Protein AF-A0A2D7SQ10-F1 (afdb_monomer_lite)

Secondary structure (DSSP, 8-state):
-----B--SS-SS--SBPTTPBP-EEEE-SS-EEEEEEEEEEES-SB--TT---EEEEEEEE------------EEEEEETTS-B--TTS---S-EEEEEETTS-EEEEE-

Foldseek 3Di:
DDDFDFADPPDPDGDGHDAFDFDWDWDDDPPDIKTKDQPDWPADHRGDDPPDDTHRPDIDIDDPPPPVPPVPWDFPFKAFPVRDTDDPPDPDAQTWIWGATPVRDIDIDHD

Structure (mmCIF, N/CA/C/O backbone):
data_AF-A0A2D7SQ10-F1
#
_entry.id   AF-A0A2D7SQ10-F1
#
loop_
_atom_site.group_PDB
_atom_site.id
_atom_site.type_symbol
_atom_site.label_atom_id
_atom_site.label_alt_id
_atom_site.label_comp_id
_atom_site.label_asym_id
_atom_site.label_entity_id
_atom_site.label_seq_id
_atom_site.pdbx_PDB_ins_code
_atom_site.Cartn_x
_atom_site.Cartn_y
_atom_site.Cartn_z
_atom_site.occupancy
_atom_site.B_iso_or_equiv
_atom_site.auth_seq_id
_atom_site.auth_comp_id
_atom_site.auth_asym_id
_atom_site.auth_atom_id
_atom_site.pdbx_PDB_model_num
ATOM 1 N N . VAL A 1 1 ? -6.658 -0.304 -5.224 1.00 85.06 1 VAL A N 1
ATOM 2 C CA . VAL A 1 1 ? -5.765 -0.941 -6.222 1.00 85.06 1 VAL A CA 1
ATOM 3 C C . VAL A 1 1 ? -5.018 0.168 -6.934 1.00 85.06 1 VAL A C 1
ATOM 5 O O . VAL A 1 1 ? -5.670 1.117 -7.349 1.00 85.06 1 VAL A O 1
ATOM 8 N N . LEU A 1 2 ? -3.690 0.086 -7.002 1.00 91.06 2 LEU A N 1
ATOM 9 C CA . LEU A 1 2 ? -2.838 1.039 -7.714 1.00 91.06 2 LEU A CA 1
ATOM 10 C C . LEU A 1 2 ? -2.253 0.334 -8.939 1.00 91.06 2 LEU A C 1
ATOM 12 O O . LEU A 1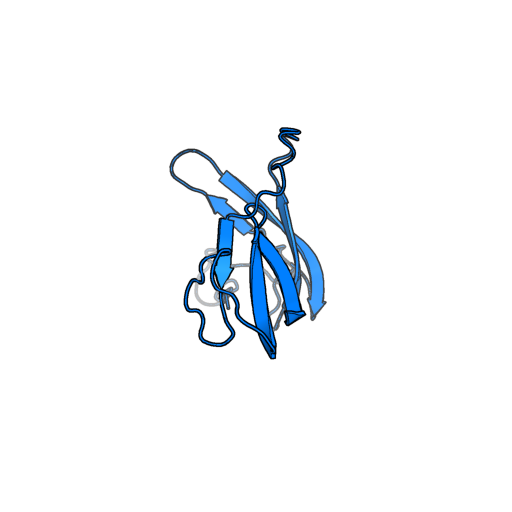 2 ? -1.714 -0.762 -8.806 1.00 91.06 2 LEU A O 1
ATOM 16 N N . THR A 1 3 ? -2.361 0.957 -10.109 1.00 92.75 3 THR A N 1
ATOM 17 C CA . THR A 1 3 ? -1.751 0.448 -11.342 1.00 92.75 3 THR A CA 1
ATOM 18 C C . THR A 1 3 ? -0.430 1.160 -11.571 1.00 92.75 3 THR A C 1
ATOM 20 O O . THR A 1 3 ? -0.373 2.387 -11.508 1.00 92.75 3 THR A O 1
ATOM 23 N N . VAL A 1 4 ? 0.618 0.393 -11.859 1.00 91.56 4 VAL A N 1
ATOM 24 C CA . VAL A 1 4 ? 1.956 0.914 -12.141 1.00 91.56 4 VAL A CA 1
ATOM 25 C C . VAL A 1 4 ? 2.326 0.553 -13.569 1.00 91.56 4 VAL A C 1
ATOM 27 O O . VAL A 1 4 ? 2.169 -0.598 -13.977 1.00 91.56 4 VAL A O 1
ATOM 30 N N . TRP A 1 5 ? 2.795 1.543 -14.322 1.00 91.81 5 TRP A N 1
ATOM 31 C CA . TRP A 1 5 ? 3.196 1.381 -15.713 1.00 91.81 5 TRP A CA 1
ATOM 32 C C . TRP A 1 5 ? 4.713 1.346 -15.833 1.00 91.81 5 TRP A C 1
ATOM 34 O O . TRP A 1 5 ? 5.441 2.042 -15.120 1.00 91.81 5 TRP A O 1
ATOM 44 N N . GLY A 1 6 ? 5.176 0.503 -16.744 1.00 91.31 6 GLY A N 1
ATOM 45 C CA . GLY A 1 6 ? 6.577 0.446 -17.110 1.00 91.31 6 GLY A CA 1
ATOM 46 C C . GLY A 1 6 ? 6.931 1.497 -18.144 1.00 91.31 6 GLY A C 1
ATOM 47 O O . GLY A 1 6 ? 6.066 2.226 -18.627 1.00 91.31 6 GLY A O 1
ATOM 48 N N . ASN A 1 7 ? 8.207 1.532 -18.506 1.00 86.81 7 ASN A N 1
ATOM 49 C CA . ASN A 1 7 ? 8.645 2.355 -19.616 1.00 86.81 7 ASN A CA 1
ATOM 50 C C . ASN A 1 7 ? 7.969 1.927 -20.927 1.00 86.81 7 ASN A C 1
ATOM 52 O O . ASN A 1 7 ? 7.925 0.731 -21.230 1.00 86.81 7 ASN A O 1
ATOM 56 N N . ASP A 1 8 ? 7.457 2.883 -21.698 1.00 81.81 8 ASP A N 1
ATOM 57 C CA . ASP A 1 8 ? 6.853 2.588 -22.990 1.00 81.81 8 ASP A CA 1
ATOM 58 C C . ASP A 1 8 ? 7.933 2.294 -24.047 1.00 81.81 8 ASP A C 1
ATOM 60 O O . ASP A 1 8 ? 9.106 2.640 -23.905 1.00 81.81 8 ASP A O 1
ATOM 64 N N . ALA A 1 9 ? 7.540 1.597 -25.113 1.00 77.19 9 ALA A N 1
ATOM 65 C CA . ALA A 1 9 ? 8.454 1.213 -26.190 1.00 77.19 9 ALA A CA 1
ATOM 66 C C . ALA A 1 9 ? 8.545 2.265 -27.311 1.00 77.19 9 ALA A C 1
ATOM 68 O O . ALA A 1 9 ? 9.287 2.065 -28.272 1.00 77.19 9 ALA A O 1
ATOM 69 N N . THR A 1 10 ? 7.747 3.335 -27.241 1.00 81.56 10 THR A N 1
ATOM 70 C CA . THR A 1 10 ? 7.568 4.296 -28.340 1.00 81.56 10 THR A CA 1
ATOM 71 C C . THR A 1 10 ? 8.344 5.592 -28.143 1.00 81.56 10 THR A C 1
ATOM 73 O O . THR A 1 10 ? 8.552 6.327 -29.108 1.00 81.56 10 THR A O 1
ATOM 76 N N . SER A 1 11 ? 8.821 5.840 -26.925 1.00 82.50 11 SER A N 1
ATOM 77 C CA . SER A 1 11 ? 9.666 6.969 -26.563 1.00 82.50 11 SER A CA 1
ATOM 78 C C . SER A 1 11 ? 11.109 6.528 -26.310 1.00 82.50 11 SER A C 1
ATOM 80 O O . SER A 1 11 ? 11.383 5.462 -25.761 1.00 82.50 11 SER A O 1
ATOM 82 N N . SER A 1 12 ? 12.065 7.377 -26.692 1.00 81.44 12 SER A N 1
ATOM 83 C CA . SER A 1 12 ? 13.461 7.246 -26.253 1.00 81.44 12 SER A CA 1
ATOM 84 C C . SER A 1 12 ? 13.687 7.801 -24.840 1.00 81.44 12 SER A C 1
ATOM 86 O O . SER A 1 12 ? 14.795 7.698 -24.315 1.00 81.44 12 SER A O 1
ATOM 88 N N . VAL A 1 13 ? 12.672 8.439 -24.250 1.00 86.12 13 VAL A N 1
ATOM 89 C CA . VAL A 1 13 ? 12.688 8.982 -22.888 1.00 86.12 13 VAL A CA 1
ATOM 90 C C . VAL A 1 13 ? 12.067 7.957 -21.945 1.00 86.12 13 VAL A C 1
ATOM 92 O O . VAL A 1 13 ? 11.130 7.259 -22.319 1.00 86.12 13 VAL A O 1
ATOM 95 N N . LYS A 1 14 ? 12.626 7.833 -20.736 1.00 82.75 14 LYS A N 1
ATOM 96 C CA . LYS A 1 14 ? 12.098 6.916 -19.731 1.00 82.75 14 LYS A CA 1
ATOM 97 C C . LYS A 1 14 ? 10.946 7.566 -18.957 1.00 82.75 14 LYS A C 1
ATOM 99 O O . LYS A 1 14 ? 11.217 8.406 -18.104 1.00 82.75 14 LYS A O 1
ATOM 104 N N . ASP A 1 15 ? 9.717 7.107 -19.187 1.00 84.94 15 ASP A N 1
ATOM 105 C CA . ASP A 1 15 ? 8.495 7.702 -18.617 1.00 84.94 15 ASP A CA 1
ATOM 106 C C . ASP A 1 15 ? 7.783 6.797 -17.582 1.00 84.94 15 ASP A C 1
ATOM 108 O O . ASP A 1 15 ? 6.809 7.205 -16.948 1.00 84.94 15 ASP A O 1
ATOM 112 N N . GLY A 1 16 ? 8.291 5.579 -17.351 1.00 90.56 16 GLY A N 1
ATOM 113 C CA . GLY A 1 16 ? 7.768 4.634 -16.353 1.00 90.56 16 GLY A CA 1
ATOM 114 C C . GLY A 1 16 ? 8.849 3.758 -15.716 1.00 90.56 16 GLY A C 1
ATOM 115 O O . GLY A 1 16 ? 10.047 3.983 -15.909 1.00 90.56 16 GLY A O 1
ATOM 116 N N . LEU A 1 17 ? 8.443 2.734 -14.957 1.00 92.31 17 LEU A N 1
ATOM 117 C CA . LEU A 1 17 ? 9.401 1.841 -14.294 1.00 92.31 17 LEU A CA 1
ATOM 118 C C . LEU A 1 17 ? 10.080 0.878 -15.280 1.00 92.31 17 LEU A C 1
ATOM 120 O O . LEU A 1 17 ? 9.471 0.313 -16.190 1.00 92.31 17 LEU A O 1
ATOM 124 N N . ALA A 1 18 ? 11.373 0.657 -15.089 1.00 91.19 18 ALA A N 1
ATOM 125 C CA . ALA A 1 18 ? 12.106 -0.397 -15.768 1.00 91.19 18 ALA A CA 1
ATOM 126 C C . ALA A 1 18 ? 11.827 -1.749 -15.102 1.00 91.19 18 ALA A C 1
ATOM 128 O O . ALA A 1 18 ? 11.494 -1.834 -13.920 1.00 91.19 18 ALA A O 1
ATOM 129 N N . MET A 1 19 ? 11.989 -2.828 -15.866 1.00 90.94 19 MET A N 1
ATOM 130 C CA . MET A 1 19 ? 11.883 -4.187 -15.334 1.00 90.94 19 MET A CA 1
ATOM 131 C C . MET A 1 19 ? 12.820 -4.354 -14.126 1.00 90.94 19 MET A C 1
ATOM 133 O O . MET A 1 19 ? 13.984 -3.958 -14.185 1.00 90.94 19 MET A O 1
ATOM 137 N N . SER A 1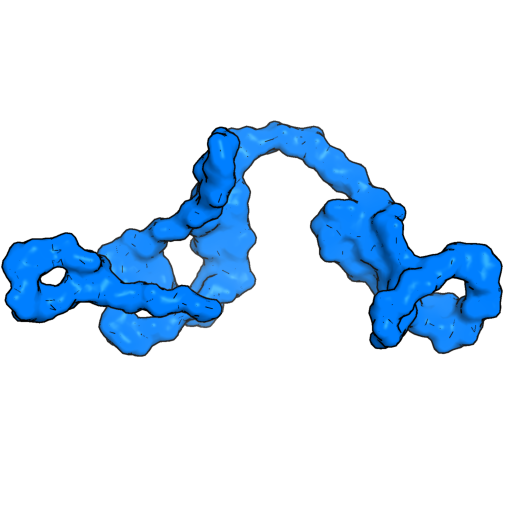 20 ? 12.293 -4.914 -13.039 1.00 93.44 20 SER A N 1
ATOM 138 C CA . SER A 1 20 ? 12.965 -5.097 -11.746 1.00 93.44 20 SER A CA 1
ATOM 139 C C . SER A 1 20 ? 13.294 -3.821 -10.957 1.00 93.44 20 SER A C 1
ATOM 141 O O . SER A 1 20 ? 13.885 -3.918 -9.880 1.00 93.44 20 SER A O 1
ATOM 143 N N . GLU A 1 21 ? 12.899 -2.634 -11.419 1.00 94.69 21 GLU A N 1
ATOM 144 C CA . GLU A 1 21 ? 13.064 -1.400 -10.645 1.00 94.69 21 GLU A CA 1
ATOM 145 C C . GLU A 1 21 ? 12.170 -1.417 -9.402 1.00 94.69 21 GLU A C 1
ATOM 147 O O . GLU A 1 21 ? 11.021 -1.854 -9.462 1.00 94.69 21 GLU A O 1
ATOM 152 N N . SER A 1 22 ? 12.700 -0.974 -8.261 1.00 94.00 22 SER A N 1
ATOM 153 C CA . SER A 1 22 ? 11.942 -0.974 -7.009 1.00 94.00 22 SER A CA 1
ATOM 154 C C . SER A 1 22 ? 10.962 0.196 -6.967 1.00 94.00 22 SER A C 1
ATOM 156 O O . SER A 1 22 ? 11.356 1.348 -7.126 1.00 94.00 22 SER A O 1
ATOM 158 N N . LEU A 1 23 ? 9.700 -0.101 -6.675 1.00 92.56 23 LEU A N 1
ATOM 159 C CA . LEU A 1 23 ? 8.671 0.875 -6.349 1.00 92.56 23 LEU A CA 1
ATOM 160 C C . LEU A 1 23 ? 8.809 1.304 -4.884 1.00 92.56 23 LEU A C 1
ATOM 162 O O . LEU A 1 23 ? 8.864 0.462 -3.986 1.00 92.56 23 LEU A O 1
ATOM 166 N N . SER A 1 24 ? 8.802 2.612 -4.647 1.00 91.31 24 SER A N 1
ATOM 167 C CA . SER A 1 24 ? 8.633 3.215 -3.326 1.00 91.31 24 SER A CA 1
ATOM 168 C C . SER A 1 24 ? 7.375 4.079 -3.313 1.00 91.31 24 SER A C 1
ATOM 170 O O . SER A 1 24 ? 7.022 4.709 -4.310 1.00 91.31 24 SER A O 1
ATOM 172 N N . LEU A 1 25 ? 6.669 4.076 -2.184 1.00 91.81 25 LEU A N 1
ATOM 173 C CA . LEU A 1 25 ? 5.450 4.848 -1.986 1.00 91.81 25 LEU A CA 1
ATOM 174 C C . LEU A 1 25 ? 5.632 5.770 -0.791 1.00 91.81 25 LEU A C 1
ATOM 176 O O . LEU A 1 25 ? 6.309 5.436 0.181 1.00 91.81 25 LEU A O 1
ATOM 180 N N . LYS A 1 26 ? 4.996 6.931 -0.872 1.00 92.12 26 LYS A N 1
ATOM 181 C CA . LYS A 1 26 ? 4.990 7.924 0.191 1.00 92.12 26 LYS A CA 1
ATOM 182 C C . LYS A 1 26 ? 3.597 8.502 0.343 1.00 92.12 26 LYS A C 1
ATOM 184 O O . LYS A 1 26 ? 2.839 8.567 -0.624 1.00 92.12 26 LYS A O 1
ATOM 189 N N . ILE A 1 27 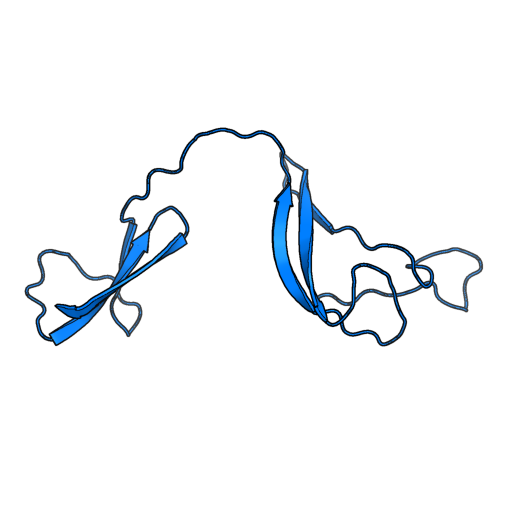? 3.276 8.921 1.557 1.00 90.25 27 ILE A N 1
ATOM 190 C CA . ILE A 1 27 ? 2.056 9.654 1.884 1.00 90.25 27 ILE A CA 1
ATOM 191 C C . ILE A 1 27 ? 2.483 11.056 2.281 1.00 90.25 27 ILE A C 1
ATOM 193 O O . ILE A 1 27 ? 3.345 11.209 3.136 1.00 90.25 27 ILE A O 1
ATOM 197 N N . TRP A 1 28 ? 1.882 12.081 1.692 1.00 91.31 28 TRP A N 1
ATOM 198 C CA . TRP A 1 28 ? 2.205 13.461 2.036 1.00 91.31 28 TRP A CA 1
ATOM 199 C C . TRP A 1 28 ? 0.952 14.303 2.238 1.00 91.31 28 TRP A C 1
ATOM 201 O O . TRP A 1 28 ? -0.117 14.029 1.687 1.00 91.31 28 TRP A O 1
ATOM 211 N N . ASN A 1 29 ? 1.102 15.349 3.041 1.00 87.19 29 ASN A N 1
ATOM 212 C CA . ASN A 1 29 ? 0.132 16.420 3.214 1.00 87.19 29 ASN A CA 1
ATOM 213 C C . ASN A 1 29 ? 0.856 17.778 3.101 1.00 87.19 29 ASN A C 1
ATOM 215 O O . ASN A 1 29 ? 2.006 17.849 2.677 1.00 87.19 29 ASN A O 1
ATOM 219 N N . SER A 1 30 ? 0.195 18.885 3.448 1.00 92.75 30 SER A N 1
ATOM 220 C CA . SER A 1 30 ? 0.803 20.223 3.357 1.00 92.75 30 SER A CA 1
ATOM 221 C C . SER A 1 30 ? 1.946 20.483 4.350 1.00 92.75 30 SER A C 1
ATOM 223 O O . SER A 1 30 ? 2.596 21.522 4.259 1.00 92.75 30 SER A O 1
ATOM 225 N N . LYS A 1 31 ? 2.165 19.585 5.315 1.00 88.00 31 LYS A N 1
ATOM 226 C CA . LYS A 1 31 ? 3.117 19.726 6.422 1.00 88.00 31 LYS A CA 1
ATOM 227 C C . LYS A 1 31 ? 4.232 18.687 6.388 1.00 88.00 31 LYS A C 1
ATOM 229 O O . LYS A 1 31 ? 5.332 18.994 6.833 1.00 88.00 31 LYS A O 1
ATOM 234 N N . GLU A 1 32 ? 3.954 17.477 5.910 1.00 85.62 32 GLU A N 1
ATOM 235 C CA . GLU A 1 32 ? 4.891 16.357 5.999 1.00 85.62 32 GLU A CA 1
ATOM 236 C C . GLU A 1 32 ? 4.777 15.377 4.830 1.00 85.62 32 GLU A C 1
ATOM 238 O O . GLU A 1 32 ? 3.759 15.305 4.140 1.00 85.62 32 GLU A O 1
ATOM 243 N N . GLU A 1 33 ? 5.837 14.592 4.672 1.00 91.44 33 GLU A N 1
ATOM 244 C CA . GLU A 1 33 ? 5.957 13.462 3.761 1.00 91.44 33 GLU A CA 1
ATOM 245 C C . GLU A 1 33 ? 6.459 12.266 4.578 1.00 91.44 33 GLU A C 1
ATOM 247 O O . GLU A 1 33 ? 7.466 12.364 5.275 1.00 91.44 33 GLU A O 1
ATOM 252 N N . ILE A 1 34 ? 5.722 11.162 4.525 1.00 90.25 34 ILE A N 1
ATOM 253 C CA . ILE A 1 34 ? 5.903 9.959 5.336 1.00 90.25 34 ILE A CA 1
ATOM 254 C C . ILE A 1 34 ? 6.159 8.792 4.391 1.00 90.25 34 ILE A C 1
ATOM 256 O O . ILE A 1 34 ? 5.449 8.622 3.392 1.00 90.25 34 ILE A O 1
ATOM 260 N N . ASP A 1 35 ? 7.138 7.953 4.718 1.00 90.69 35 ASP A N 1
ATOM 261 C CA . ASP A 1 35 ? 7.391 6.743 3.943 1.00 90.69 35 ASP A CA 1
ATOM 262 C C . ASP A 1 35 ? 6.259 5.733 4.140 1.00 90.69 35 ASP A C 1
ATOM 264 O O . ASP A 1 35 ? 5.854 5.439 5.263 1.00 90.69 35 ASP A O 1
ATOM 268 N N . PHE A 1 36 ? 5.753 5.171 3.045 1.00 92.06 36 PHE A N 1
ATOM 269 C CA . PHE A 1 36 ? 4.804 4.066 3.082 1.00 92.06 36 PHE A CA 1
ATOM 270 C C . PHE A 1 36 ? 5.537 2.780 2.720 1.00 92.06 36 PHE A C 1
ATOM 272 O O . PHE A 1 36 ? 5.902 2.549 1.564 1.00 92.06 36 PHE A O 1
ATOM 279 N N . ILE A 1 37 ? 5.771 1.942 3.724 1.00 92.38 37 ILE A N 1
ATOM 280 C CA . ILE A 1 37 ? 6.637 0.776 3.616 1.00 92.38 37 ILE A CA 1
ATOM 281 C C . ILE A 1 37 ? 5.771 -0.474 3.645 1.00 92.38 37 ILE A C 1
ATOM 283 O O . ILE A 1 37 ? 5.028 -0.713 4.592 1.00 92.38 37 ILE A O 1
ATOM 287 N N . VAL A 1 38 ? 5.885 -1.309 2.615 1.00 93.06 38 VAL A N 1
ATOM 288 C CA . VAL A 1 38 ? 5.317 -2.659 2.647 1.00 93.06 38 VAL A CA 1
ATOM 289 C C . VAL A 1 38 ? 6.329 -3.570 3.330 1.00 93.06 38 VAL A C 1
ATOM 291 O O . VAL A 1 38 ? 7.368 -3.878 2.748 1.00 93.06 38 VAL A O 1
ATOM 294 N N . THR A 1 39 ? 6.047 -3.990 4.563 1.00 93.62 39 THR A N 1
ATOM 295 C CA . THR A 1 39 ? 6.959 -4.848 5.335 1.00 93.62 39 THR A CA 1
ATOM 296 C C . THR A 1 39 ? 6.837 -6.317 4.973 1.00 93.62 39 THR A C 1
ATOM 298 O O . THR A 1 39 ? 7.801 -7.065 5.119 1.00 93.62 39 THR A O 1
ATOM 301 N N . ASN A 1 40 ? 5.680 -6.736 4.455 1.00 95.38 40 ASN A N 1
ATOM 302 C CA . ASN A 1 40 ? 5.506 -8.090 3.952 1.00 95.38 40 ASN A CA 1
ATOM 303 C C . ASN A 1 40 ? 4.541 -8.146 2.761 1.00 95.38 40 ASN A C 1
ATOM 305 O O . ASN A 1 40 ? 3.516 -7.458 2.741 1.00 95.38 40 ASN A O 1
ATOM 309 N N . TRP A 1 41 ? 4.854 -9.010 1.798 1.00 96.62 41 TRP A N 1
ATOM 310 C CA . TRP A 1 41 ? 4.050 -9.274 0.606 1.00 96.62 41 TRP A CA 1
ATOM 311 C C . TRP A 1 41 ? 3.430 -10.669 0.716 1.00 96.62 41 TRP A C 1
ATOM 313 O O . TRP A 1 41 ? 4.145 -11.650 0.904 1.00 96.62 41 TRP A O 1
ATOM 323 N N . SER A 1 42 ? 2.110 -10.785 0.563 1.00 97.75 42 SER A N 1
ATOM 324 C CA . SER A 1 42 ? 1.460 -12.095 0.398 1.00 97.75 42 SER A CA 1
ATOM 325 C C . SER A 1 42 ? 1.643 -12.648 -1.014 1.00 97.75 42 SER A C 1
ATOM 327 O O . SER A 1 42 ? 1.579 -13.85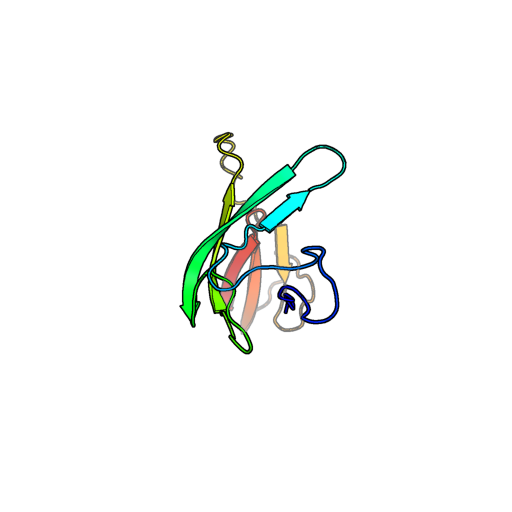9 -1.209 1.00 97.75 42 SER A O 1
ATOM 329 N N . GLN A 1 43 ? 1.879 -11.774 -1.995 1.00 97.75 43 GLN A N 1
ATOM 330 C CA . GLN A 1 43 ? 2.181 -12.144 -3.373 1.00 97.75 43 GLN A CA 1
ATOM 331 C C . GLN A 1 43 ? 3.101 -11.102 -4.014 1.00 97.75 43 GLN A C 1
ATOM 333 O O . GLN A 1 43 ? 2.847 -9.902 -3.907 1.00 97.75 43 GLN A O 1
ATOM 338 N N . GLY A 1 44 ? 4.115 -11.573 -4.742 1.00 95.75 44 GLY A N 1
ATOM 339 C CA . GLY A 1 44 ? 5.000 -10.717 -5.528 1.00 95.75 44 GLY A CA 1
ATOM 340 C C . GLY A 1 44 ? 6.004 -9.933 -4.680 1.00 95.75 44 GLY A C 1
ATOM 341 O O . GLY A 1 44 ? 6.479 -10.435 -3.661 1.00 95.75 44 GLY A O 1
ATOM 342 N N . SER A 1 45 ? 6.375 -8.732 -5.124 1.00 95.56 45 SER A N 1
ATOM 343 C CA . SER A 1 45 ? 7.347 -7.879 -4.430 1.00 95.56 45 SER A CA 1
ATOM 344 C C . SER A 1 45 ? 7.146 -6.390 -4.737 1.00 95.56 45 SER A C 1
ATOM 346 O O . SER A 1 45 ? 6.193 -5.995 -5.409 1.00 95.56 45 SER A O 1
ATOM 348 N N . SER A 1 46 ? 8.065 -5.547 -4.256 1.00 94.75 46 SER A N 1
ATOM 349 C CA . SER A 1 46 ? 8.133 -4.129 -4.620 1.00 94.75 46 SER A CA 1
ATOM 350 C C . SER A 1 46 ? 8.775 -3.880 -5.989 1.00 94.75 46 SER A C 1
ATOM 352 O O . SER A 1 46 ? 8.801 -2.740 -6.441 1.00 94.75 46 SER A O 1
ATOM 354 N N . ASN A 1 47 ? 9.318 -4.897 -6.659 1.00 96.06 47 ASN A N 1
ATOM 355 C CA . ASN A 1 47 ? 9.970 -4.724 -7.953 1.00 96.06 47 ASN A CA 1
ATOM 356 C C . ASN A 1 47 ? 8.941 -4.739 -9.085 1.00 96.06 47 ASN A C 1
ATOM 358 O O . ASN A 1 47 ? 8.051 -5.589 -9.136 1.00 96.06 47 ASN A O 1
ATOM 362 N N . TYR A 1 48 ? 9.091 -3.819 -10.031 1.00 95.12 48 TYR A N 1
ATOM 363 C CA . TYR A 1 48 ? 8.218 -3.740 -11.188 1.00 95.12 48 TYR A CA 1
ATOM 364 C C . TYR A 1 48 ? 8.394 -4.946 -12.118 1.00 95.12 48 TYR A C 1
ATOM 366 O O . TYR A 1 48 ? 9.506 -5.289 -12.529 1.00 95.12 48 TYR A O 1
ATOM 374 N N . GLN A 1 49 ? 7.270 -5.551 -12.499 1.00 94.94 49 GLN A N 1
ATOM 375 C CA . GLN A 1 49 ? 7.183 -6.625 -13.482 1.00 94.94 49 GLN A CA 1
ATOM 376 C C . GLN A 1 49 ? 5.926 -6.440 -14.338 1.00 94.94 49 GLN A C 1
ATOM 378 O O . GLN A 1 49 ? 4.856 -6.090 -13.836 1.00 94.94 49 GLN A O 1
ATOM 383 N N . VAL A 1 50 ? 6.048 -6.688 -15.643 1.00 92.44 50 VAL A N 1
ATOM 384 C CA . VAL A 1 50 ? 4.923 -6.557 -16.580 1.00 92.44 50 VAL A CA 1
ATOM 385 C C . VAL A 1 50 ? 3.878 -7.633 -16.272 1.00 92.44 50 VAL A C 1
ATOM 387 O O . VAL A 1 50 ? 4.225 -8.800 -16.110 1.00 92.44 50 VAL A O 1
ATOM 390 N N . TYR A 1 51 ? 2.604 -7.235 -16.198 1.00 92.69 51 TYR A N 1
ATOM 391 C CA . TYR A 1 51 ? 1.461 -8.102 -15.865 1.00 92.69 51 TYR A CA 1
ATOM 392 C C . TYR A 1 51 ? 1.515 -8.750 -14.471 1.00 92.69 51 TYR A C 1
ATOM 394 O O . TYR A 1 51 ? 0.762 -9.687 -14.201 1.00 92.69 51 TYR A O 1
ATOM 402 N N . ALA A 1 52 ? 2.370 -8.258 -13.571 1.00 94.56 52 ALA A N 1
ATOM 403 C CA . ALA A 1 52 ? 2.427 -8.766 -12.209 1.00 94.56 52 ALA A CA 1
ATOM 404 C C . ALA A 1 52 ? 1.303 -8.199 -11.336 1.00 94.56 52 ALA A C 1
ATOM 406 O O . ALA A 1 52 ? 0.949 -7.022 -11.408 1.00 94.56 52 ALA A O 1
ATOM 407 N N . ILE A 1 53 ? 0.778 -9.059 -10.465 1.00 95.81 53 ILE A N 1
ATOM 408 C CA . ILE A 1 53 ? -0.100 -8.680 -9.361 1.00 95.81 53 ILE A CA 1
ATOM 409 C C . ILE A 1 53 ? 0.713 -8.835 -8.082 1.00 95.81 53 ILE A C 1
ATOM 411 O O . ILE A 1 53 ? 1.117 -9.948 -7.739 1.00 95.81 53 ILE A O 1
ATOM 415 N N . ASN A 1 54 ? 0.932 -7.720 -7.390 1.00 95.75 54 ASN A N 1
ATOM 416 C CA . ASN A 1 54 ? 1.585 -7.692 -6.088 1.00 95.75 54 ASN A CA 1
ATOM 417 C C . ASN A 1 54 ? 0.534 -7.407 -5.011 1.00 95.75 54 ASN A C 1
ATOM 419 O O . ASN A 1 54 ? -0.287 -6.498 -5.163 1.00 95.75 54 ASN A O 1
ATOM 423 N N . VAL A 1 55 ? 0.551 -8.179 -3.926 1.00 97.06 55 VAL A N 1
ATOM 424 C CA . VAL A 1 55 ? -0.391 -8.042 -2.811 1.00 97.06 55 VAL A CA 1
ATOM 425 C C . VAL A 1 55 ? 0.403 -7.844 -1.529 1.00 97.06 55 VAL A C 1
ATOM 427 O O . VAL A 1 55 ? 1.143 -8.726 -1.097 1.00 97.06 55 VAL A O 1
ATOM 430 N N . ALA A 1 56 ? 0.267 -6.663 -0.932 1.00 95.81 56 ALA A N 1
ATOM 431 C CA . ALA A 1 56 ? 0.840 -6.369 0.372 1.00 95.81 56 ALA A CA 1
ATOM 432 C C . ALA A 1 56 ? 0.029 -7.083 1.460 1.00 95.81 56 ALA A C 1
ATOM 434 O O . ALA A 1 56 ? -1.200 -7.002 1.473 1.00 95.81 56 ALA A O 1
ATOM 435 N N . SER A 1 57 ? 0.710 -7.762 2.381 1.00 96.94 57 SER A N 1
ATOM 436 C CA . SER A 1 57 ? 0.082 -8.371 3.560 1.00 96.94 57 SER A CA 1
ATOM 437 C C . SER A 1 57 ? 0.259 -7.537 4.823 1.00 96.94 57 SER A C 1
ATOM 439 O O . SER A 1 57 ? -0.555 -7.637 5.733 1.00 96.94 57 SER A O 1
ATOM 441 N N . SER A 1 58 ? 1.333 -6.748 4.895 1.00 94.62 58 SER A N 1
ATOM 442 C CA . SER A 1 58 ? 1.626 -5.873 6.029 1.00 94.62 58 SER A CA 1
ATOM 443 C C . SER A 1 58 ? 2.266 -4.585 5.536 1.00 94.62 58 SER A C 1
ATOM 445 O O . SER A 1 58 ? 3.099 -4.613 4.626 1.00 94.62 58 SER A O 1
ATOM 447 N N . ILE A 1 59 ? 1.861 -3.469 6.133 1.00 93.31 59 ILE A N 1
ATOM 448 C CA . ILE A 1 59 ? 2.308 -2.122 5.789 1.00 93.31 59 ILE A CA 1
ATOM 449 C C . ILE A 1 59 ? 2.612 -1.342 7.062 1.00 93.31 59 ILE A C 1
ATOM 451 O O . ILE A 1 59 ? 1.974 -1.550 8.091 1.00 93.31 59 ILE A O 1
ATOM 455 N N . GLU A 1 60 ? 3.559 -0.423 6.966 1.00 91.44 60 GLU A N 1
ATOM 456 C CA . GLU A 1 60 ? 3.958 0.485 8.033 1.00 91.44 60 GLU A CA 1
ATOM 457 C C . GLU A 1 60 ? 4.170 1.886 7.456 1.00 91.44 60 GLU A C 1
ATOM 459 O O . GLU A 1 60 ? 4.524 2.055 6.286 1.00 91.44 60 GLU A O 1
ATOM 464 N N . THR A 1 61 ? 3.952 2.907 8.281 1.00 87.88 61 THR A N 1
ATOM 465 C CA . THR A 1 61 ? 4.222 4.302 7.926 1.00 87.88 61 THR A CA 1
ATOM 466 C C . THR A 1 61 ? 5.459 4.780 8.672 1.00 87.88 61 THR A C 1
ATOM 468 O O . THR A 1 61 ? 5.458 4.870 9.899 1.00 87.88 61 THR A O 1
ATOM 471 N N . GLY A 1 62 ? 6.523 5.070 7.932 1.00 68.88 62 GLY A N 1
ATOM 472 C CA . GLY A 1 62 ? 7.795 5.528 8.460 1.00 68.88 62 GLY A CA 1
ATOM 473 C C . GLY A 1 62 ? 7.832 7.045 8.596 1.00 68.88 62 GLY A C 1
ATOM 474 O O . GLY A 1 62 ? 8.142 7.746 7.640 1.00 68.88 62 GLY A O 1
ATOM 475 N N . ASN A 1 63 ? 7.592 7.537 9.808 1.00 56.69 63 ASN A N 1
ATOM 476 C CA . ASN A 1 63 ? 8.379 8.635 10.354 1.00 56.69 63 ASN A CA 1
ATOM 477 C C . ASN A 1 63 ? 9.068 8.052 11.589 1.00 56.69 63 ASN A C 1
ATOM 479 O O . ASN A 1 63 ? 8.423 7.838 12.611 1.00 56.69 63 ASN A O 1
ATOM 483 N N . LEU A 1 64 ? 10.372 7.767 11.516 1.00 52.44 64 LEU A N 1
ATOM 484 C CA . LEU A 1 64 ? 11.178 7.406 12.692 1.00 52.44 64 LEU A CA 1
ATOM 485 C C . LEU A 1 64 ? 11.408 8.643 13.582 1.00 52.44 64 LEU A C 1
ATOM 487 O O . LEU A 1 64 ? 12.528 8.976 13.951 1.00 52.44 64 LEU A O 1
ATOM 491 N N . GLN A 1 65 ? 10.337 9.344 13.940 1.00 51.75 65 GLN A N 1
ATOM 492 C CA . GLN A 1 65 ? 10.249 10.001 15.227 1.00 51.75 65 GLN A CA 1
ATOM 493 C C . GLN A 1 65 ? 9.279 9.163 16.043 1.00 51.75 65 GLN A C 1
ATOM 495 O O . GLN A 1 65 ? 8.063 9.280 15.909 1.00 51.75 65 GLN A O 1
ATOM 500 N N . SER A 1 66 ? 9.849 8.300 16.888 1.00 46.69 66 SER A N 1
ATOM 501 C CA . SER A 1 66 ? 9.147 7.693 18.013 1.00 46.69 66 SER A CA 1
ATOM 502 C C . SER A 1 66 ? 8.748 8.827 18.955 1.00 46.69 66 SER A C 1
ATOM 504 O O . SER A 1 66 ? 9.382 9.070 19.980 1.00 46.69 66 SER A O 1
ATOM 506 N N . ASN A 1 67 ? 7.712 9.578 18.590 1.00 49.06 67 ASN A N 1
ATOM 507 C CA . ASN A 1 67 ? 6.932 10.280 19.578 1.00 49.06 67 ASN A CA 1
ATOM 508 C C . ASN A 1 67 ? 6.270 9.157 20.360 1.00 49.06 67 ASN A C 1
ATOM 510 O O . ASN A 1 67 ? 5.239 8.631 19.952 1.00 49.06 67 ASN A O 1
ATOM 514 N N . ASN A 1 68 ? 6.897 8.765 21.468 1.00 49.91 68 ASN A N 1
ATOM 515 C CA . ASN A 1 68 ? 6.324 7.882 22.478 1.00 49.91 68 ASN A CA 1
ATOM 516 C C . ASN A 1 68 ? 5.132 8.571 23.176 1.00 49.91 68 ASN A C 1
ATOM 518 O O . ASN A 1 68 ? 4.972 8.468 24.386 1.00 49.91 68 ASN A O 1
ATOM 522 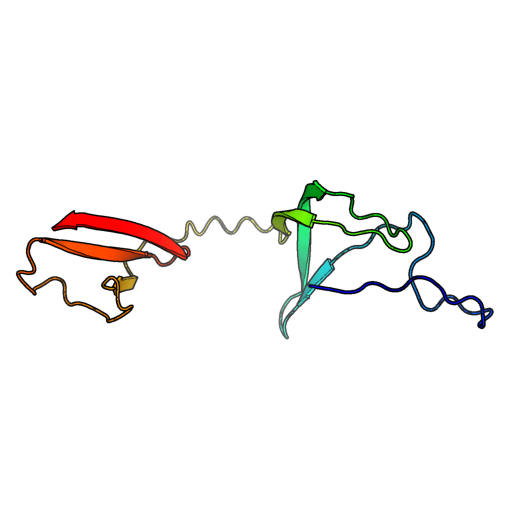N N . ASN A 1 69 ? 4.289 9.285 22.430 1.00 57.59 69 ASN A N 1
ATOM 523 C CA . ASN A 1 69 ? 2.912 9.489 22.812 1.00 57.59 69 ASN A CA 1
ATOM 524 C C . ASN A 1 69 ? 2.243 8.154 22.528 1.00 57.59 69 ASN A C 1
ATOM 526 O O . ASN A 1 69 ? 1.723 7.919 21.439 1.00 57.59 69 ASN A O 1
ATOM 530 N N . SER A 1 70 ? 2.336 7.251 23.504 1.00 61.56 70 SER A N 1
ATOM 531 C CA . SER A 1 70 ? 1.356 6.181 23.613 1.00 61.56 70 SER A CA 1
ATOM 532 C C . SER A 1 70 ? -0.007 6.853 23.474 1.00 61.56 70 SER A C 1
ATOM 534 O O . SER A 1 70 ? -0.367 7.709 24.278 1.00 61.56 70 SER A O 1
ATOM 536 N N . ILE A 1 71 ? -0.698 6.588 22.365 1.00 67.00 71 ILE A N 1
ATOM 537 C CA . ILE A 1 71 ? -2.085 7.009 22.229 1.00 67.00 71 ILE A CA 1
ATOM 538 C C . ILE A 1 71 ? -2.790 6.197 23.304 1.00 67.00 71 ILE A C 1
ATOM 540 O O . ILE A 1 71 ? -2.901 4.976 23.177 1.00 67.00 71 ILE A O 1
ATOM 544 N N . GLU A 1 72 ? -3.134 6.846 24.416 1.00 78.56 72 GLU A N 1
ATOM 545 C CA . GLU A 1 72 ? -3.899 6.183 25.456 1.00 78.56 72 GLU A CA 1
ATOM 546 C C . GLU A 1 72 ? -5.178 5.659 24.811 1.00 78.56 72 GLU A C 1
ATOM 548 O O . GLU A 1 72 ? -5.873 6.350 24.056 1.00 78.56 72 GLU A O 1
ATOM 553 N N . ARG A 1 73 ? -5.418 4.369 25.032 1.00 87.81 73 ARG A N 1
ATOM 554 C CA . ARG A 1 73 ? -6.544 3.664 24.448 1.00 87.81 73 ARG A CA 1
ATOM 555 C C . ARG A 1 73 ? -7.811 4.120 25.156 1.00 87.81 73 ARG A C 1
ATOM 557 O O . ARG A 1 73 ? -8.157 3.611 26.220 1.00 87.81 73 ARG A O 1
ATOM 564 N N . GLU A 1 74 ? -8.503 5.066 24.542 1.00 92.88 74 GLU A N 1
ATOM 565 C CA . GLU A 1 74 ? -9.723 5.664 25.072 1.00 92.88 74 GLU A CA 1
ATOM 566 C C . GLU A 1 74 ? -10.939 5.174 24.290 1.00 92.88 74 GLU A C 1
ATOM 568 O O . GLU A 1 74 ? -10.899 5.042 23.064 1.00 92.88 74 GLU A O 1
ATOM 573 N N . LEU A 1 75 ? -12.029 4.883 25.002 1.00 92.25 75 LEU A N 1
ATOM 574 C CA . LEU A 1 75 ? -13.301 4.520 24.387 1.00 92.25 75 LEU A CA 1
ATOM 575 C C . LEU A 1 75 ? -13.900 5.759 23.709 1.00 92.25 75 LEU A C 1
ATOM 577 O O . LEU A 1 75 ? -14.269 6.712 24.388 1.00 92.25 75 LEU A O 1
ATOM 581 N N . VAL A 1 76 ? -14.026 5.725 22.383 1.00 94.12 76 VAL A N 1
ATOM 582 C CA . VAL A 1 76 ? -14.569 6.842 21.595 1.00 94.12 76 VAL A CA 1
ATOM 583 C C . VAL A 1 76 ? -16.078 6.720 21.442 1.00 94.12 76 VAL A C 1
ATOM 585 O O . VAL A 1 76 ? -16.790 7.709 21.573 1.00 94.12 76 VAL A O 1
ATOM 588 N N . LYS A 1 77 ? -16.567 5.517 21.128 1.00 93.06 77 LYS A N 1
ATOM 589 C CA . LYS A 1 77 ? -17.997 5.261 20.910 1.00 93.06 77 LYS A CA 1
ATOM 590 C C . LYS A 1 77 ? -18.342 3.788 21.051 1.00 93.06 77 LYS A C 1
ATOM 592 O O . LYS A 1 77 ? -17.498 2.915 20.843 1.00 93.06 77 LYS A O 1
ATOM 597 N N . ILE A 1 78 ? -19.612 3.530 21.337 1.00 93.38 78 ILE A N 1
ATOM 598 C CA . ILE A 1 78 ? -20.203 2.194 21.361 1.00 93.38 78 ILE A CA 1
ATOM 599 C C . ILE A 1 78 ? -21.225 2.129 20.234 1.00 93.38 78 ILE A C 1
ATOM 601 O O . ILE A 1 78 ? -22.116 2.972 20.167 1.00 93.38 78 ILE A O 1
ATOM 605 N N . VAL A 1 79 ? -21.110 1.138 19.350 1.00 93.75 79 VAL A N 1
ATOM 606 C CA . VAL A 1 79 ? -22.066 0.941 18.252 1.00 93.75 79 VAL A CA 1
ATOM 607 C C . VAL A 1 79 ? -22.681 -0.454 18.270 1.00 93.75 79 VAL A C 1
ATOM 609 O O . VAL A 1 79 ? -22.032 -1.427 18.650 1.00 93.75 79 VAL A O 1
ATOM 612 N N . ASN A 1 80 ? -23.941 -0.570 17.854 1.00 91.81 80 ASN A N 1
ATOM 613 C CA . ASN A 1 80 ? -24.604 -1.865 17.686 1.00 91.81 80 ASN A CA 1
ATOM 614 C C . ASN A 1 80 ? -24.269 -2.510 16.324 1.00 91.81 80 ASN A C 1
ATOM 616 O O . ASN A 1 80 ? -23.563 -1.940 15.492 1.00 91.81 80 ASN A O 1
ATOM 620 N N . ILE A 1 81 ? -24.825 -3.698 16.062 1.00 91.25 81 ILE A N 1
ATOM 621 C CA . ILE A 1 81 ? -24.642 -4.422 14.787 1.00 91.25 81 ILE A CA 1
ATOM 622 C C . ILE A 1 81 ? -25.157 -3.669 13.550 1.00 91.25 81 ILE A C 1
ATOM 624 O O . ILE A 1 81 ? -24.794 -4.020 12.431 1.00 91.25 81 ILE A O 1
ATOM 628 N N . LEU A 1 82 ? -26.008 -2.658 13.740 1.00 90.00 82 LEU A N 1
ATOM 629 C CA . LEU A 1 82 ? -26.542 -1.803 12.680 1.00 90.00 82 LEU A CA 1
ATOM 630 C C . LEU A 1 82 ? -25.698 -0.531 12.487 1.00 90.00 82 LEU A C 1
ATOM 632 O O . LEU A 1 82 ? -26.043 0.306 11.657 1.00 90.00 82 LEU A O 1
ATOM 636 N N . GLY A 1 83 ? -24.609 -0.369 13.247 1.00 88.50 83 GLY A N 1
ATOM 637 C CA . GLY A 1 83 ? -23.743 0.809 13.201 1.00 88.50 83 GLY A CA 1
ATOM 638 C C . GLY A 1 83 ? -24.329 2.045 13.884 1.00 88.50 83 GLY A C 1
ATOM 639 O O . GLY A 1 83 ? -23.801 3.139 13.705 1.00 88.50 83 GLY A O 1
ATOM 640 N N . GLN A 1 84 ? -25.410 1.894 14.651 1.00 90.56 84 GLN A N 1
ATOM 641 C CA . GLN A 1 84 ? -25.994 2.985 15.429 1.00 90.56 84 GLN A CA 1
ATOM 642 C C . GLN A 1 84 ? -25.216 3.162 16.728 1.00 90.56 84 GLN A C 1
ATOM 644 O O . GLN A 1 84 ? -24.859 2.168 17.361 1.00 90.56 84 GLN A O 1
ATOM 649 N N . GLU A 1 85 ? -24.986 4.409 17.126 1.00 91.62 85 GLU A N 1
ATOM 650 C CA . GLU A 1 85 ? -24.361 4.740 18.405 1.00 91.62 85 GLU A CA 1
ATOM 651 C C . GLU A 1 85 ? -25.327 4.490 19.568 1.00 91.62 85 GLU A C 1
ATOM 653 O O . GLU A 1 85 ? -26.526 4.754 19.461 1.00 91.62 85 GLU A O 1
ATOM 658 N N . VAL A 1 86 ? -24.802 3.925 20.654 1.00 89.75 86 VAL A N 1
ATOM 659 C CA . VAL A 1 86 ? -25.572 3.453 21.808 1.00 89.75 86 VAL A CA 1
ATOM 660 C C . VAL A 1 86 ? -25.012 4.067 23.085 1.00 89.75 86 VAL A C 1
ATOM 662 O O . VAL A 1 86 ? -23.796 4.080 23.285 1.00 89.75 86 VAL A O 1
ATOM 665 N N . ASN A 1 87 ? -25.892 4.525 23.977 1.00 85.31 87 ASN A N 1
ATOM 666 C CA . ASN A 1 87 ? -25.481 5.058 25.270 1.00 85.31 87 ASN A CA 1
ATOM 667 C C . ASN A 1 87 ? -25.222 3.928 26.271 1.00 85.31 87 ASN A C 1
ATOM 669 O O . ASN A 1 87 ? -25.917 2.915 26.307 1.00 85.31 87 ASN A O 1
ATOM 673 N N . MET A 1 88 ? -24.227 4.117 27.138 1.00 71.88 88 MET A N 1
ATOM 674 C CA . MET A 1 88 ? -23.830 3.105 28.126 1.00 71.88 88 MET A CA 1
ATOM 675 C C . MET A 1 88 ? -24.915 2.851 29.195 1.00 71.88 88 MET A C 1
ATOM 677 O O . MET A 1 88 ? -24.944 1.779 29.806 1.00 71.88 88 MET A O 1
ATOM 681 N N . GLU A 1 89 ? -25.801 3.832 29.389 1.00 75.25 89 GLU A N 1
ATOM 682 C CA . GLU A 1 89 ? -26.915 3.828 30.346 1.00 75.25 89 GLU A CA 1
ATOM 683 C C . GLU A 1 89 ? -28.121 3.003 29.883 1.00 75.25 89 GLU A C 1
ATOM 685 O O . GLU A 1 89 ? -28.982 2.668 30.698 1.00 75.25 89 GLU A O 1
ATOM 690 N N . ASP A 1 90 ? -28.176 2.625 28.604 1.00 72.06 90 ASP A N 1
ATOM 691 C CA . ASP A 1 90 ? -29.259 1.791 28.104 1.00 72.06 90 ASP A CA 1
ATOM 692 C C . ASP A 1 90 ? -29.094 0.358 28.672 1.00 72.06 90 ASP A C 1
ATOM 694 O O . ASP A 1 90 ? -28.075 -0.314 28.447 1.00 72.06 90 ASP A O 1
ATOM 698 N N . ASP A 1 91 ? -30.085 -0.135 29.436 1.00 67.50 91 ASP A N 1
ATOM 699 C CA . ASP A 1 91 ? -30.150 -1.535 29.915 1.00 67.50 91 ASP A CA 1
ATOM 700 C C . ASP A 1 91 ? -30.511 -2.464 28.746 1.00 67.50 91 ASP A C 1
ATOM 702 O O . ASP A 1 91 ? -31.610 -3.011 28.643 1.00 67.50 91 ASP A O 1
ATOM 706 N N . LEU A 1 92 ? -29.579 -2.588 27.804 1.00 69.75 92 LEU A N 1
ATOM 707 C CA . LEU A 1 92 ? -29.685 -3.485 26.667 1.00 69.75 92 LEU A CA 1
ATOM 708 C C . LEU A 1 92 ? -29.115 -4.848 27.056 1.00 69.75 92 LEU A C 1
ATOM 710 O O . LEU A 1 92 ? -27.927 -4.968 27.359 1.00 69.75 92 LEU A O 1
ATOM 714 N N . ARG A 1 93 ? -29.970 -5.872 27.019 1.00 74.06 93 ARG A N 1
ATOM 715 C CA . ARG A 1 93 ? -29.617 -7.272 27.286 1.00 74.06 93 ARG A CA 1
ATOM 716 C C . ARG A 1 93 ? -29.784 -8.112 26.028 1.00 74.06 93 ARG A C 1
ATOM 718 O O . ARG A 1 93 ? -30.734 -7.922 25.272 1.00 74.06 93 ARG A O 1
ATOM 725 N N . GLY A 1 94 ? -28.891 -9.071 25.834 1.00 79.00 94 GLY A N 1
ATOM 726 C CA . GLY A 1 94 ? -28.813 -9.919 24.649 1.00 79.00 94 GLY A CA 1
ATOM 727 C C . GLY A 1 94 ? -28.299 -9.208 23.394 1.00 79.00 94 GLY A C 1
ATOM 728 O O . GLY A 1 94 ? -28.520 -9.715 22.294 1.00 79.00 94 GLY A O 1
ATOM 729 N N . VAL A 1 95 ? -27.643 -8.049 23.520 1.00 84.44 95 VAL A N 1
ATOM 730 C CA . VAL A 1 95 ? -27.170 -7.272 22.362 1.00 84.44 95 VAL A CA 1
ATOM 731 C C . VAL A 1 95 ? -25.663 -7.397 22.176 1.00 84.44 95 VAL A C 1
ATOM 733 O O . VAL A 1 95 ? -24.888 -7.465 23.129 1.00 84.44 95 VAL A O 1
ATOM 736 N N . VAL A 1 96 ? -25.241 -7.410 20.911 1.00 90.12 96 VAL A N 1
ATOM 737 C CA . VAL A 1 96 ? -23.828 -7.321 20.538 1.00 90.12 96 VAL A CA 1
ATOM 738 C C . VAL A 1 96 ? -23.473 -5.854 20.334 1.00 90.12 96 VAL A C 1
ATOM 740 O O . VAL A 1 96 ? -24.094 -5.171 19.516 1.00 90.12 96 VAL A O 1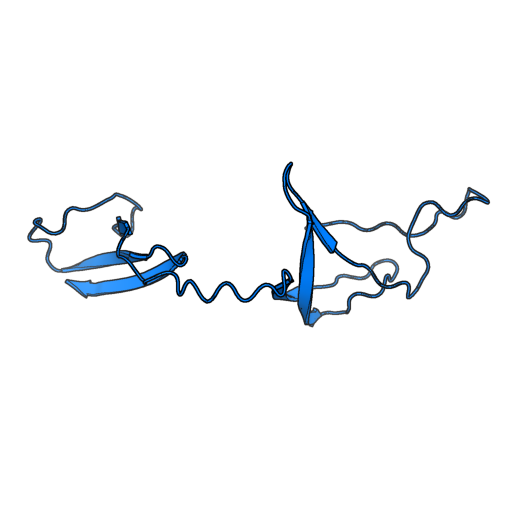
ATOM 743 N N . LEU A 1 97 ? -22.458 -5.403 21.061 1.00 92.50 97 LEU A N 1
ATOM 744 C CA . LEU A 1 97 ? -21.922 -4.050 21.006 1.00 92.50 97 LEU A CA 1
ATOM 745 C C . LEU A 1 97 ? -20.471 -4.084 20.528 1.00 92.50 97 LEU A C 1
ATOM 747 O O . LEU A 1 97 ? -19.734 -5.036 20.797 1.00 92.50 97 LEU A O 1
ATOM 751 N N . PHE A 1 98 ? -20.070 -3.032 19.827 1.00 94.44 98 PHE A N 1
ATOM 752 C CA . PHE A 1 98 ? -18.705 -2.797 19.387 1.00 94.44 98 PHE A CA 1
ATOM 753 C C . PHE A 1 98 ? -18.189 -1.511 20.023 1.00 94.44 98 PHE A C 1
ATOM 755 O O . PHE A 1 98 ? -18.667 -0.419 19.716 1.00 94.44 98 PHE A O 1
ATOM 762 N N . ASN A 1 99 ? -17.200 -1.655 20.895 1.00 94.56 99 ASN A N 1
ATOM 763 C CA . ASN A 1 99 ? -16.470 -0.552 21.495 1.00 94.56 99 ASN A CA 1
ATOM 764 C C . ASN A 1 99 ? -15.363 -0.135 20.532 1.00 94.56 99 ASN A C 1
ATOM 766 O O . ASN A 1 99 ? -14.481 -0.938 20.232 1.00 94.56 99 ASN A O 1
ATOM 770 N N . VAL A 1 100 ? -15.422 1.095 20.034 1.00 93.12 100 VAL A N 1
ATOM 771 C CA . VAL A 1 100 ? -14.427 1.657 19.117 1.00 93.12 100 VAL A CA 1
ATOM 772 C C . VAL A 1 100 ? -13.499 2.568 19.905 1.00 93.12 100 VAL A C 1
ATOM 774 O O . VAL A 1 100 ? -13.970 3.452 20.626 1.00 93.12 100 VAL A O 1
ATOM 777 N N . TYR A 1 101 ? -12.195 2.365 19.750 1.00 94.88 101 TYR A N 1
ATOM 778 C CA . TYR A 1 101 ? -11.171 3.079 20.506 1.00 94.88 101 TYR A CA 1
ATOM 779 C C . TYR A 1 101 ? -10.422 4.105 19.651 1.00 94.88 101 TYR A C 1
ATOM 781 O O . TYR A 1 101 ? -10.435 4.047 18.419 1.00 94.88 101 TYR A O 1
ATOM 789 N N . SER A 1 102 ? -9.771 5.056 20.322 1.00 91.38 102 SER A N 1
ATOM 790 C CA . SER A 1 102 ? -8.984 6.142 19.717 1.00 91.38 102 SER A CA 1
ATOM 791 C C . SER A 1 102 ? -7.821 5.648 18.850 1.00 91.38 102 SER A C 1
ATOM 793 O O . SER A 1 102 ? -7.443 6.316 17.890 1.00 91.38 102 SER A O 1
ATOM 795 N N . ASP A 1 103 ? -7.293 4.461 19.147 1.00 83.94 103 ASP A N 1
ATOM 796 C CA . ASP A 1 103 ? -6.235 3.779 18.395 1.00 83.94 103 ASP A CA 1
ATOM 797 C C . ASP A 1 103 ? -6.752 2.997 17.168 1.00 83.94 103 ASP A C 1
ATOM 799 O O . ASP A 1 103 ? -5.978 2.345 16.468 1.00 83.94 103 ASP A O 1
ATOM 803 N N . GLY A 1 104 ? -8.062 3.042 16.896 1.00 86.56 104 GLY A N 1
ATOM 804 C CA . GLY A 1 104 ? -8.709 2.320 15.801 1.00 86.56 104 GLY A CA 1
ATOM 805 C C . GLY A 1 104 ? -9.009 0.848 16.097 1.00 86.56 104 GLY A C 1
ATOM 806 O O . GLY A 1 104 ? -9.608 0.173 15.255 1.00 86.56 104 GLY A O 1
ATOM 807 N N . THR A 1 105 ? -8.645 0.335 17.278 1.00 91.06 105 THR A N 1
ATOM 808 C CA . THR A 1 105 ? -9.040 -1.012 17.701 1.00 91.06 105 THR A CA 1
ATOM 809 C C . THR A 1 105 ? -10.540 -1.077 17.987 1.00 91.06 105 THR A C 1
ATOM 811 O O . THR A 1 105 ? -11.192 -0.075 18.297 1.00 91.06 105 THR A O 1
ATOM 814 N N . VAL A 1 106 ? -11.106 -2.281 17.871 1.00 93.25 106 VAL A N 1
ATOM 815 C CA . VAL A 1 106 ? -12.523 -2.541 18.147 1.00 93.25 106 VAL A CA 1
ATOM 816 C C . VAL A 1 106 ? -12.659 -3.773 19.036 1.00 93.25 106 VAL A C 1
ATOM 818 O O . VAL A 1 106 ? -12.139 -4.836 18.700 1.00 93.25 106 VAL A O 1
ATOM 821 N N . GLU A 1 107 ? -13.391 -3.654 20.146 1.00 95.25 107 GLU A N 1
ATOM 822 C CA . GLU A 1 107 ? -13.771 -4.791 20.995 1.00 95.25 107 GLU A CA 1
ATOM 823 C C . GLU A 1 107 ? -15.245 -5.137 20.835 1.00 95.25 107 GLU A C 1
ATOM 825 O O . GLU A 1 107 ? -16.118 -4.274 20.898 1.00 95.25 107 GLU A O 1
ATOM 830 N N . LYS A 1 108 ? -15.526 -6.432 20.685 1.00 93.00 108 LYS A N 1
ATOM 831 C CA . LYS A 1 108 ? -16.885 -6.966 20.709 1.00 93.00 108 LYS A CA 1
ATOM 832 C C . LYS A 1 108 ? -17.275 -7.317 22.145 1.00 93.00 108 LYS A C 1
ATOM 834 O O . LYS A 1 108 ? -16.619 -8.146 22.770 1.00 93.00 108 LYS A O 1
ATOM 839 N N . VAL A 1 109 ? -18.399 -6.782 22.609 1.00 90.38 109 VAL A N 1
ATOM 840 C CA . VAL A 1 109 ? -18.999 -7.083 23.916 1.00 90.38 109 VAL A CA 1
ATOM 841 C C . VAL A 1 109 ? -20.395 -7.672 23.714 1.00 90.38 109 VAL A C 1
ATOM 843 O O . VAL A 1 109 ? -21.136 -7.253 22.826 1.00 90.38 109 VAL A O 1
ATOM 846 N N . VAL A 1 110 ? -20.752 -8.667 24.527 1.00 86.50 110 VAL A N 1
ATOM 847 C CA . VAL A 1 110 ? -22.112 -9.221 24.597 1.00 86.50 110 VAL A CA 1
ATOM 848 C C . VAL A 1 110 ? -22.652 -8.899 25.984 1.00 86.50 110 VAL A C 1
ATOM 850 O O . VAL A 1 110 ? -22.061 -9.331 26.973 1.00 86.50 110 VAL A O 1
ATOM 853 N N . LYS A 1 111 ? -23.720 -8.104 26.039 1.00 78.88 111 LYS A N 1
ATOM 854 C CA . LYS A 1 111 ? -24.389 -7.672 27.273 1.00 78.88 111 LYS A CA 1
ATOM 855 C C . LYS A 1 111 ? -25.756 -8.331 27.362 1.00 78.88 111 LYS A C 1
ATOM 857 O O . LYS A 1 111 ? -26.356 -8.526 26.283 1.00 78.88 111 LYS A O 1
#

Sequence (111 aa):
VLTVWGNDATSSVKDGLAMSESLSLKIWNSKEEIDFIVTNWSQGSSNYQVYAINVASSIETGNLQSNNNSIERELVKIVNILGQEVNMEDDLRGVVLFNVYSDGTVEKVVK

Radius of gyration: 21.91 Å; chains: 1; bounding box: 44×32×59 Å

pLDDT: mean 86.67, std 11.56, range [46.69, 97.75]